Protein AF-A0A4V2TTW2-F1 (afdb_monomer_lite)

Sequence (173 aa):
MKFIKLVSYLFLFMLLFSACKKDDFTSEQWSAKAEEKKAEIDKLIASEKCENLNDWNIEKVSNFWCGHVYFPVHKRFKSQFNKLWEEYLALRSNEVNAGIKEGIIYEPCEEYILFNSEPTQLSCVNGKAKLLYIKDLSLSESKIRIAPLKIKIDKYLNNLTCSGTETGVRQYS

Foldseek 3Di:
DVVVVVVVVVVVVVVVVVPDPPPLDALVRLVVVLVVLVVVLVCQQVVAFDPDLVQWDFDWDADLQGDTDTDTDGNVCVVVNVVSVVVSSVSNVSSVVNCVVVVNDDDRDDNVPDDPFDFPDWDRDPRHIDGHGPVNDDPVRNVVPVVVVVVVVVVVVVPDDPPVPPPPPPDDD

Secondary structure (DSSP, 8-state):
-HHHHHHHHHHHHHHHHTS----PPPHHHHHHHHHHHHHHHHHHHHTS--S-GGGEEEEEEE-SSSSEEEEEEEGGGHHHHHHHHHHHHHHHHHHHHHHHHTTPPPPPP-TTT---PPPSEEEEETTEEEEE-GGGS-HHHHHHHHHHHHHHHHHHHHT----S---------

pLDDT: mean 83.68, std 16.54, range [32.88, 98.56]

Structure (mmCIF, N/CA/C/O backbone):
data_AF-A0A4V2TTW2-F1
#
_entry.id   AF-A0A4V2TTW2-F1
#
loop_
_atom_site.group_PDB
_atom_site.id
_atom_site.type_symbol
_atom_site.label_atom_id
_atom_site.label_alt_id
_atom_site.label_comp_id
_atom_site.label_asym_id
_atom_site.label_entity_id
_atom_site.label_seq_id
_atom_site.pdbx_PDB_ins_code
_atom_site.Cartn_x
_atom_site.Cartn_y
_atom_site.Cartn_z
_atom_site.occupancy
_atom_site.B_iso_or_equiv
_atom_site.auth_seq_id
_atom_site.auth_comp_id
_atom_site.auth_asym_id
_atom_site.auth_atom_id
_atom_site.pdbx_PDB_model_num
ATOM 1 N N . MET A 1 1 ? 48.532 -22.086 -42.960 1.00 54.97 1 MET A N 1
ATOM 2 C CA . MET A 1 1 ? 48.483 -21.784 -41.504 1.00 54.97 1 MET A CA 1
ATOM 3 C C . MET A 1 1 ? 48.072 -20.344 -41.151 1.00 54.97 1 MET A C 1
ATOM 5 O O . MET A 1 1 ? 47.421 -20.173 -40.131 1.00 54.97 1 MET A O 1
ATOM 9 N N . LYS A 1 2 ? 48.397 -19.308 -41.951 1.00 57.03 2 LYS A N 1
ATOM 10 C CA . LYS A 1 2 ? 47.990 -17.905 -41.678 1.00 57.03 2 LYS A CA 1
ATOM 11 C C . LYS A 1 2 ? 46.481 -17.639 -41.851 1.00 57.03 2 LYS A C 1
ATOM 13 O O . LYS A 1 2 ? 45.902 -16.928 -41.042 1.00 57.03 2 LYS A O 1
ATOM 18 N N . PHE A 1 3 ? 45.839 -18.276 -42.834 1.00 57.19 3 PHE A N 1
ATOM 19 C CA . PHE A 1 3 ? 44.393 -18.146 -43.088 1.00 57.19 3 PHE A CA 1
ATOM 20 C C . PHE A 1 3 ? 43.520 -18.706 -41.952 1.00 57.19 3 PHE A C 1
ATOM 22 O O . PHE A 1 3 ? 42.552 -18.072 -41.556 1.00 57.19 3 PHE A O 1
ATOM 29 N N . ILE A 1 4 ? 43.910 -19.842 -41.362 1.00 62.78 4 ILE A N 1
ATOM 30 C CA . ILE A 1 4 ? 43.190 -20.462 -40.233 1.00 62.78 4 ILE A CA 1
ATOM 31 C C . ILE A 1 4 ? 43.238 -19.558 -38.991 1.00 62.78 4 ILE A C 1
ATOM 33 O O . ILE A 1 4 ? 42.239 -19.412 -38.294 1.00 62.78 4 ILE A O 1
ATOM 37 N N . LYS A 1 5 ? 44.373 -18.881 -38.753 1.00 60.22 5 LYS A N 1
ATOM 38 C CA . LYS A 1 5 ? 44.493 -17.887 -37.676 1.00 60.22 5 LYS A CA 1
ATOM 39 C C . LYS A 1 5 ? 43.578 -16.683 -37.919 1.00 60.22 5 LYS A C 1
ATOM 41 O O . LYS A 1 5 ? 42.925 -16.238 -36.987 1.00 60.22 5 LYS A O 1
ATOM 46 N N . LEU A 1 6 ? 43.484 -16.200 -39.161 1.00 66.62 6 LEU A N 1
ATOM 47 C CA . LEU A 1 6 ? 42.626 -15.064 -39.518 1.00 66.62 6 LEU A CA 1
ATOM 48 C C . LEU A 1 6 ? 41.134 -15.374 -39.300 1.00 66.62 6 LEU A C 1
ATOM 50 O O . LEU A 1 6 ? 40.422 -14.571 -38.707 1.00 66.62 6 LEU A O 1
ATOM 54 N N . VAL A 1 7 ? 40.686 -16.565 -39.713 1.00 72.38 7 VAL A N 1
ATOM 55 C CA . VAL A 1 7 ? 39.301 -17.029 -39.511 1.00 72.38 7 VAL A CA 1
ATOM 56 C C . VAL A 1 7 ? 38.998 -17.223 -38.022 1.00 72.38 7 VAL A C 1
ATOM 58 O O . VAL A 1 7 ? 37.934 -16.823 -37.559 1.00 72.38 7 VAL A O 1
ATOM 61 N N . SER A 1 8 ? 39.955 -17.750 -37.248 1.00 72.94 8 SER A N 1
ATOM 62 C CA . SER A 1 8 ? 39.818 -17.898 -35.794 1.00 72.94 8 SER A CA 1
ATOM 63 C C . SER A 1 8 ? 39.683 -16.555 -35.070 1.00 72.94 8 SER A C 1
ATOM 65 O O . SER A 1 8 ? 38.879 -16.458 -34.147 1.00 72.94 8 SER A O 1
ATOM 67 N N . TYR A 1 9 ? 40.429 -15.521 -35.478 1.00 75.94 9 TYR A N 1
ATOM 68 C CA . TYR A 1 9 ? 40.293 -14.177 -34.903 1.00 75.94 9 TYR A CA 1
ATOM 69 C C . TYR A 1 9 ? 38.958 -13.524 -35.274 1.00 75.94 9 TYR A C 1
ATOM 71 O O . TYR A 1 9 ? 38.350 -12.881 -34.424 1.00 75.94 9 TYR A O 1
ATOM 79 N N . LEU A 1 10 ? 38.470 -13.727 -36.502 1.00 73.06 10 LEU A N 1
ATOM 80 C CA . LEU A 1 10 ? 37.182 -13.188 -36.948 1.00 73.06 10 LEU A CA 1
ATOM 81 C C . LEU A 1 10 ? 35.998 -13.809 -36.185 1.00 73.06 10 LEU A C 1
ATOM 83 O O . LEU A 1 10 ? 35.050 -13.112 -35.831 1.00 73.06 10 LEU A O 1
ATOM 87 N N . PHE A 1 11 ? 36.079 -15.111 -35.891 1.00 70.62 11 PHE A N 1
ATOM 88 C CA . PHE A 1 11 ? 35.074 -15.828 -35.103 1.00 70.62 11 PHE A CA 1
ATOM 89 C C . PHE A 1 11 ? 35.077 -15.386 -33.632 1.00 70.62 11 PHE A C 1
ATOM 91 O O . PHE A 1 11 ? 34.016 -15.181 -33.045 1.00 70.62 11 PHE A O 1
ATOM 98 N N . LEU A 1 12 ? 36.265 -15.162 -33.053 1.00 70.31 12 LEU A N 1
ATOM 99 C CA . LEU A 1 12 ? 36.401 -14.603 -31.705 1.00 70.31 12 LEU A CA 1
ATOM 100 C C . LEU A 1 12 ? 35.837 -13.174 -31.630 1.00 70.31 12 LEU A C 1
ATOM 102 O O . LEU A 1 12 ? 35.187 -12.820 -30.652 1.00 70.31 12 LEU A O 1
ATOM 106 N N . PHE A 1 13 ? 36.046 -12.369 -32.678 1.00 67.50 13 PHE A N 1
ATOM 107 C CA . PHE A 1 13 ? 35.516 -11.009 -32.775 1.00 67.50 13 PHE A CA 1
ATOM 108 C C . PHE A 1 13 ? 33.982 -11.018 -32.853 1.00 67.50 13 PHE A C 1
ATOM 110 O O . PHE A 1 13 ? 33.343 -10.322 -32.074 1.00 67.50 13 PHE A O 1
ATOM 117 N N . MET A 1 14 ? 33.366 -11.868 -33.686 1.00 65.19 14 MET A N 1
ATOM 118 C CA . MET A 1 14 ? 31.898 -12.010 -33.735 1.00 65.19 14 MET A CA 1
ATOM 119 C C . MET A 1 14 ? 31.280 -12.484 -32.408 1.00 65.19 14 MET A C 1
ATOM 121 O O . MET A 1 14 ? 30.204 -12.013 -32.033 1.00 65.19 14 MET A O 1
ATOM 125 N N . LEU A 1 15 ? 31.961 -13.358 -31.659 1.00 62.78 15 LEU A N 1
ATOM 126 C CA . LEU A 1 15 ? 31.517 -13.777 -30.323 1.00 62.78 15 LEU A CA 1
ATOM 127 C C . LEU A 1 15 ? 31.573 -12.630 -29.296 1.00 62.78 15 LEU A C 1
ATOM 129 O O . LEU A 1 15 ? 30.722 -12.578 -28.412 1.00 62.78 15 LEU A O 1
ATOM 133 N N . LEU A 1 16 ? 32.500 -11.673 -29.443 1.00 59.75 16 LEU A N 1
ATOM 134 C CA . LEU A 1 16 ? 32.587 -10.485 -28.579 1.00 59.75 16 LEU A CA 1
ATOM 135 C C . LEU A 1 16 ? 31.464 -9.462 -28.840 1.00 59.75 16 LEU A C 1
ATOM 137 O O . LEU A 1 16 ? 31.023 -8.818 -27.893 1.00 59.75 16 LEU A O 1
ATOM 141 N N . PHE A 1 17 ? 30.944 -9.345 -30.071 1.00 57.28 17 PHE A N 1
ATOM 142 C CA . PHE A 1 17 ? 29.759 -8.506 -30.369 1.00 57.28 17 PHE A CA 1
ATOM 143 C C . PHE A 1 17 ? 28.422 -9.210 -30.106 1.00 57.28 17 PHE A C 1
ATOM 145 O O . PHE A 1 17 ? 27.379 -8.562 -30.104 1.00 57.28 17 PHE A O 1
ATOM 152 N N . SER A 1 18 ? 28.452 -10.523 -29.867 1.00 54.22 18 SER A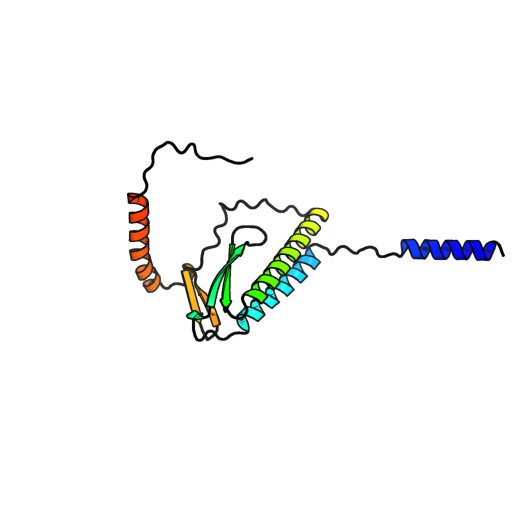 N 1
ATOM 153 C CA . SER A 1 18 ? 27.289 -11.308 -29.432 1.00 54.22 18 SER A CA 1
ATOM 154 C C . SER A 1 18 ? 27.122 -11.309 -27.907 1.00 54.22 18 SER A C 1
ATOM 156 O O . SER A 1 18 ? 26.177 -11.909 -27.395 1.00 54.22 18 SER A O 1
ATOM 158 N N . ALA A 1 19 ? 28.027 -10.652 -27.169 1.00 54.16 19 ALA A N 1
ATOM 159 C CA . ALA A 1 19 ? 27.867 -10.393 -25.745 1.00 54.16 19 ALA A CA 1
ATOM 160 C C . ALA A 1 19 ? 26.624 -9.516 -25.549 1.00 54.16 19 ALA A C 1
ATOM 162 O O . ALA A 1 19 ? 26.651 -8.330 -25.864 1.00 54.16 19 ALA A O 1
ATOM 163 N N . CYS A 1 20 ? 25.541 -10.165 -25.105 1.00 55.41 20 CYS A N 1
ATOM 164 C CA . CYS A 1 20 ? 24.226 -9.636 -24.757 1.00 55.41 20 CYS A CA 1
ATOM 165 C C . CYS A 1 20 ? 24.073 -8.127 -24.963 1.00 55.41 20 CYS A C 1
ATOM 167 O O . CYS A 1 20 ? 24.524 -7.335 -24.129 1.00 55.41 20 CYS A O 1
ATOM 169 N N . LYS A 1 21 ? 23.280 -7.728 -25.966 1.00 49.38 21 LYS A N 1
ATOM 170 C CA . LYS A 1 21 ? 22.404 -6.584 -25.716 1.00 49.38 21 LYS A CA 1
ATOM 171 C C . LYS A 1 21 ? 21.690 -6.921 -24.408 1.00 49.38 21 LYS A C 1
ATOM 173 O O . LYS A 1 21 ? 20.968 -7.912 -24.336 1.00 49.38 21 LYS A O 1
ATOM 178 N N . LYS A 1 22 ? 21.992 -6.191 -23.334 1.00 54.47 22 LYS A N 1
ATOM 179 C CA . LYS A 1 22 ? 21.044 -6.093 -22.232 1.00 54.47 22 LYS A CA 1
ATOM 180 C C . LYS A 1 22 ? 19.831 -5.474 -22.898 1.00 54.47 22 LYS A C 1
ATOM 182 O O . LYS A 1 22 ? 19.849 -4.283 -23.195 1.00 54.47 22 LYS A O 1
ATOM 187 N N . ASP A 1 23 ? 18.870 -6.309 -23.266 1.00 58.44 23 ASP A N 1
ATOM 188 C CA . ASP A 1 23 ? 17.545 -5.833 -23.605 1.00 58.44 23 ASP A CA 1
ATOM 189 C C . ASP A 1 23 ? 17.025 -5.233 -22.295 1.00 58.44 23 ASP A C 1
ATOM 191 O O . ASP A 1 23 ? 16.524 -5.936 -21.417 1.00 58.44 23 ASP A O 1
ATOM 195 N N . ASP A 1 24 ? 17.319 -3.947 -22.091 1.00 83.12 24 ASP A N 1
ATOM 196 C CA . ASP A 1 24 ? 16.743 -3.162 -21.012 1.00 83.12 24 ASP A CA 1
ATOM 197 C C . ASP A 1 24 ? 15.225 -3.291 -21.182 1.00 83.12 24 ASP A C 1
ATOM 199 O O . ASP A 1 24 ? 14.695 -3.023 -22.262 1.00 83.12 24 ASP A O 1
ATOM 203 N N . PHE A 1 25 ? 14.532 -3.769 -20.146 1.00 92.88 25 PHE A N 1
ATOM 204 C CA . PHE A 1 25 ? 13.078 -3.875 -20.202 1.00 92.88 25 PHE A CA 1
ATOM 205 C C . PHE A 1 25 ? 12.466 -2.504 -20.498 1.00 92.88 25 PHE A C 1
ATOM 207 O O . PHE A 1 25 ? 12.892 -1.488 -19.938 1.00 92.88 25 PHE A O 1
ATOM 214 N N . THR A 1 26 ? 11.444 -2.515 -21.348 1.00 96.06 26 THR A N 1
ATOM 215 C CA . THR A 1 26 ? 10.587 -1.354 -21.607 1.00 96.06 26 THR A CA 1
ATOM 216 C C . THR A 1 26 ? 9.836 -0.936 -20.344 1.00 96.06 26 THR A C 1
ATOM 218 O O . THR A 1 26 ? 9.692 -1.724 -19.399 1.00 96.06 26 THR A O 1
ATOM 221 N N . SER A 1 27 ? 9.321 0.294 -20.323 1.00 96.94 27 SER A N 1
ATOM 222 C CA . SER A 1 27 ? 8.465 0.770 -19.230 1.00 96.94 27 SER A CA 1
ATOM 223 C C . SER A 1 27 ? 7.272 -0.164 -19.001 1.00 96.94 27 SER A C 1
ATOM 225 O O . SER A 1 27 ? 7.015 -0.560 -17.866 1.00 96.94 27 SER A O 1
ATOM 227 N N . GLU A 1 28 ? 6.621 -0.628 -20.070 1.00 97.06 28 GLU A N 1
ATOM 228 C CA . GLU A 1 28 ? 5.492 -1.564 -20.013 1.00 97.06 28 GLU A CA 1
ATOM 229 C C . GLU A 1 28 ? 5.871 -2.902 -19.357 1.00 97.06 28 GLU A C 1
ATOM 231 O O . GLU A 1 28 ? 5.154 -3.406 -18.492 1.00 97.06 28 GLU A O 1
ATOM 236 N N . GLN A 1 29 ? 7.033 -3.461 -19.701 1.00 97.75 29 GLN A N 1
ATOM 237 C CA . GLN A 1 29 ? 7.521 -4.707 -19.100 1.00 97.75 29 GLN A CA 1
ATOM 238 C C . GLN A 1 29 ? 7.843 -4.554 -17.607 1.00 97.75 29 GLN A C 1
ATOM 240 O O . GLN A 1 29 ? 7.594 -5.477 -16.826 1.00 97.75 29 GLN A O 1
ATOM 245 N N . TRP A 1 30 ? 8.386 -3.409 -17.189 1.00 97.69 30 TRP A N 1
ATOM 246 C CA . TRP A 1 30 ? 8.578 -3.111 -15.768 1.00 97.69 30 TRP A CA 1
ATOM 247 C C . TRP A 1 30 ? 7.250 -2.908 -15.042 1.00 97.69 30 TRP A C 1
ATOM 249 O O . TRP A 1 30 ? 7.088 -3.423 -13.935 1.00 97.69 30 TRP A O 1
ATOM 259 N N . SER A 1 31 ? 6.298 -2.229 -15.684 1.00 97.25 31 SER A N 1
ATOM 260 C CA . SER A 1 31 ? 4.946 -2.028 -15.164 1.00 97.25 31 SER A CA 1
ATOM 261 C C . SER A 1 31 ? 4.258 -3.369 -14.905 1.00 97.25 31 SER A C 1
ATOM 263 O O . SER A 1 31 ? 3.797 -3.625 -13.795 1.00 97.25 31 SER A O 1
ATOM 265 N N . ALA A 1 32 ? 4.314 -4.299 -15.867 1.00 98.25 32 ALA A N 1
ATOM 266 C CA . ALA A 1 32 ? 3.771 -5.648 -15.711 1.00 98.25 32 ALA A CA 1
ATOM 267 C C . ALA A 1 32 ? 4.369 -6.387 -14.500 1.00 98.25 32 ALA A C 1
ATOM 269 O O . ALA A 1 32 ? 3.640 -6.986 -13.711 1.00 98.25 32 ALA A O 1
ATOM 270 N N . LYS A 1 33 ? 5.688 -6.288 -14.289 1.00 98.12 33 LYS A N 1
ATOM 271 C CA . LYS A 1 33 ? 6.350 -6.871 -13.108 1.00 98.12 33 LYS A CA 1
ATOM 272 C C . LYS A 1 33 ? 5.900 -6.218 -11.803 1.00 98.12 33 LYS A C 1
ATOM 274 O O . LYS A 1 33 ? 5.752 -6.906 -10.793 1.00 98.12 33 LYS A O 1
ATOM 279 N N . ALA A 1 34 ? 5.711 -4.900 -11.797 1.00 98.00 34 ALA A N 1
ATOM 280 C CA . ALA A 1 34 ? 5.207 -4.196 -10.626 1.00 98.00 34 ALA A CA 1
ATOM 281 C C . ALA A 1 34 ? 3.775 -4.644 -10.285 1.00 98.00 34 ALA A C 1
ATOM 283 O O . ALA A 1 34 ? 3.486 -4.894 -9.116 1.00 98.00 34 ALA A O 1
ATOM 284 N N . GLU A 1 35 ? 2.913 -4.835 -11.285 1.00 98.12 35 GLU A N 1
ATOM 285 C CA . GLU A 1 35 ? 1.555 -5.360 -11.090 1.00 98.12 35 GLU A CA 1
ATOM 286 C C . GLU A 1 35 ? 1.553 -6.808 -10.577 1.00 98.12 35 GLU A C 1
ATOM 288 O O . GLU A 1 35 ? 0.812 -7.133 -9.647 1.00 98.12 35 GLU A O 1
ATOM 293 N N . GLU A 1 36 ? 2.439 -7.672 -11.086 1.00 98.44 36 GLU A N 1
ATOM 294 C CA . GLU A 1 36 ? 2.647 -9.019 -10.531 1.00 98.44 36 GLU A CA 1
ATOM 295 C C . GLU A 1 36 ? 3.019 -8.951 -9.042 1.00 98.44 36 GLU A C 1
ATOM 297 O O . GLU A 1 36 ? 2.427 -9.639 -8.203 1.00 98.44 36 GLU A O 1
ATOM 302 N N . LYS A 1 37 ? 3.951 -8.058 -8.684 1.00 98.06 37 LYS A N 1
ATOM 303 C CA . LYS A 1 37 ? 4.367 -7.862 -7.292 1.00 98.06 37 LYS A CA 1
ATOM 304 C C . LYS A 1 37 ? 3.236 -7.307 -6.425 1.00 98.06 37 LYS A C 1
ATOM 306 O O . LYS A 1 37 ? 3.069 -7.735 -5.282 1.00 98.06 37 LYS A O 1
ATOM 311 N N . LYS A 1 38 ? 2.418 -6.398 -6.957 1.00 97.62 38 LYS A N 1
ATOM 312 C CA . LYS A 1 38 ? 1.233 -5.880 -6.265 1.00 97.62 38 LYS A CA 1
ATOM 313 C C . LYS A 1 38 ? 0.213 -6.989 -5.995 1.00 97.62 38 LYS A C 1
ATOM 315 O O . LYS A 1 38 ? -0.323 -7.059 -4.887 1.00 97.62 38 LYS A O 1
ATOM 320 N N . ALA A 1 39 ? 0.007 -7.895 -6.949 1.00 98.38 39 ALA A N 1
ATOM 321 C CA . ALA A 1 39 ? -0.866 -9.052 -6.777 1.00 98.38 39 ALA A CA 1
ATOM 322 C C . ALA A 1 39 ? -0.346 -10.031 -5.705 1.00 98.38 39 ALA A C 1
ATOM 324 O O . ALA A 1 39 ? -1.144 -10.598 -4.953 1.00 98.38 39 ALA A O 1
ATOM 325 N N . GLU A 1 40 ? 0.975 -10.206 -5.565 1.00 98.44 40 GLU A N 1
ATOM 326 C CA . GLU A 1 40 ? 1.560 -10.979 -4.456 1.00 98.44 40 GLU A CA 1
ATOM 327 C C . GLU A 1 40 ? 1.229 -10.367 -3.087 1.00 98.44 40 GLU A C 1
ATOM 329 O O . GLU A 1 40 ? 0.900 -11.097 -2.148 1.00 98.44 40 GLU A O 1
ATOM 334 N N . ILE A 1 41 ? 1.271 -9.036 -2.972 1.00 98.19 41 ILE A N 1
ATOM 335 C CA . ILE A 1 41 ? 0.901 -8.312 -1.746 1.00 98.19 41 ILE A CA 1
ATOM 336 C C . ILE A 1 41 ? -0.575 -8.527 -1.420 1.00 98.19 41 ILE A C 1
ATOM 338 O O . ILE A 1 41 ? -0.917 -8.860 -0.283 1.00 98.19 41 ILE A O 1
ATOM 342 N N . ASP A 1 42 ? -1.450 -8.389 -2.415 1.00 96.81 42 ASP A N 1
ATOM 343 C CA . ASP A 1 42 ? -2.888 -8.588 -2.231 1.00 96.81 42 ASP A CA 1
ATOM 344 C C . ASP A 1 42 ? -3.198 -10.038 -1.832 1.00 96.81 42 ASP A C 1
ATOM 346 O O . ASP A 1 42 ? -4.022 -10.285 -0.948 1.00 96.81 42 ASP A O 1
ATOM 350 N N . LYS A 1 43 ? -2.474 -11.007 -2.405 1.00 97.81 43 LYS A N 1
ATOM 351 C CA . LYS A 1 43 ? -2.560 -12.421 -2.023 1.00 97.81 43 LYS A CA 1
ATOM 352 C C . LYS A 1 43 ? -2.056 -12.671 -0.602 1.00 97.81 43 LYS A C 1
ATOM 354 O O . LYS A 1 43 ? -2.682 -13.448 0.116 1.00 97.81 43 LYS A O 1
ATOM 359 N N . LEU A 1 44 ? -0.965 -12.030 -0.176 1.00 97.88 44 LEU A N 1
ATOM 360 C CA . LEU A 1 44 ? -0.462 -12.131 1.196 1.00 97.88 44 LEU A CA 1
ATOM 361 C C . LEU A 1 44 ? -1.502 -11.622 2.197 1.00 97.88 44 LEU A C 1
ATOM 363 O O . LEU A 1 44 ? -1.800 -12.306 3.174 1.00 97.88 44 LEU A O 1
ATOM 367 N N . ILE A 1 45 ? -2.097 -10.461 1.928 1.00 96.62 45 ILE A N 1
ATOM 368 C CA . ILE A 1 45 ? -3.146 -9.881 2.773 1.00 96.62 45 ILE A CA 1
ATOM 369 C C . ILE A 1 45 ? -4.375 -10.797 2.811 1.00 96.62 45 ILE A C 1
ATOM 371 O O . ILE A 1 45 ? -4.897 -11.091 3.885 1.00 96.62 45 ILE A O 1
ATOM 375 N N . ALA A 1 46 ? -4.810 -11.302 1.655 1.00 95.06 46 ALA A N 1
ATOM 376 C CA . ALA A 1 46 ? -5.963 -12.192 1.547 1.00 95.06 46 ALA A CA 1
ATOM 377 C C . ALA A 1 46 ? -5.711 -13.612 2.077 1.00 95.06 46 ALA A C 1
ATOM 379 O O . ALA A 1 46 ? -6.672 -14.364 2.242 1.00 95.06 46 ALA A O 1
ATOM 380 N N . SER A 1 47 ? -4.450 -13.988 2.329 1.00 95.50 47 SER A N 1
ATOM 381 C CA . SER A 1 47 ? -4.103 -15.305 2.871 1.00 95.50 47 SER A CA 1
ATOM 382 C C . SER A 1 47 ? -4.655 -15.519 4.272 1.00 95.50 47 SER A C 1
ATOM 384 O O . SER A 1 47 ? -4.777 -16.668 4.687 1.00 95.50 47 SER A O 1
ATOM 386 N N . GLU A 1 48 ? -5.027 -14.434 4.965 1.00 95.44 48 GLU A N 1
ATOM 387 C CA . GLU A 1 48 ? -5.545 -14.515 6.316 1.00 95.44 48 GLU A CA 1
ATOM 388 C C . GLU A 1 48 ? -6.979 -14.131 6.555 1.00 95.44 48 GLU A C 1
ATOM 390 O O . GLU A 1 48 ? -7.505 -13.142 6.042 1.00 95.44 48 GLU A O 1
ATOM 395 N N . LYS A 1 49 ? -7.582 -14.932 7.437 1.00 95.31 49 LYS A N 1
ATOM 396 C CA . LYS A 1 49 ? -8.913 -14.678 7.951 1.00 95.31 49 LYS A CA 1
ATOM 397 C C . LYS A 1 49 ? -8.849 -13.565 8.985 1.00 95.31 49 LYS A C 1
ATOM 399 O O . LYS A 1 49 ? -8.021 -13.549 9.892 1.00 95.31 49 LYS A O 1
ATOM 404 N N . CYS A 1 50 ? -9.769 -12.629 8.849 1.00 95.62 50 CYS A N 1
ATOM 405 C CA . CYS A 1 50 ? -9.999 -11.579 9.822 1.00 95.62 50 CYS A CA 1
ATOM 406 C C . CYS A 1 50 ? -11.078 -12.053 10.792 1.00 95.62 50 CYS A C 1
ATOM 408 O O . CYS A 1 50 ? -12.270 -11.965 10.493 1.00 95.62 50 CYS A O 1
ATOM 410 N N . GLU A 1 51 ? -10.640 -12.587 11.930 1.00 90.94 51 GLU A N 1
ATOM 411 C CA . GLU A 1 51 ? -11.507 -12.999 13.044 1.00 90.94 51 GLU A CA 1
ATOM 412 C C . GLU A 1 51 ? -11.319 -12.083 14.264 1.00 90.94 51 GLU A C 1
ATOM 414 O O . GLU A 1 51 ? -12.276 -11.785 14.974 1.00 90.94 51 GLU A O 1
ATOM 419 N N . ASN A 1 52 ? -10.100 -11.568 14.462 1.00 90.50 52 ASN A N 1
ATOM 420 C CA . ASN A 1 52 ? -9.742 -10.655 15.542 1.00 90.50 52 ASN A CA 1
ATOM 421 C C . ASN A 1 52 ? -8.991 -9.437 14.992 1.00 90.50 52 ASN A C 1
ATOM 423 O O . ASN A 1 52 ? -7.865 -9.558 14.515 1.00 90.50 52 ASN A O 1
ATOM 427 N N . LEU A 1 53 ? -9.585 -8.248 15.105 1.00 93.31 53 LEU A N 1
ATOM 428 C CA . LEU A 1 53 ? -8.976 -7.006 14.618 1.00 93.31 53 LEU A CA 1
ATOM 429 C C . LEU A 1 53 ? -7.708 -6.605 15.374 1.00 93.31 53 LEU A C 1
ATOM 431 O O . LEU A 1 53 ? -6.879 -5.906 14.803 1.00 93.31 53 LEU A O 1
ATOM 435 N N . ASN A 1 54 ? -7.513 -7.066 16.614 1.00 94.75 54 ASN A N 1
ATOM 436 C CA . ASN A 1 54 ? -6.328 -6.711 17.400 1.00 94.75 54 ASN A CA 1
ATOM 437 C C . ASN A 1 54 ? -5.025 -7.220 16.776 1.00 94.75 54 ASN A C 1
ATOM 439 O O . ASN A 1 54 ? -3.951 -6.736 17.131 1.00 94.75 54 ASN A O 1
ATOM 443 N N . ASP A 1 55 ? -5.101 -8.183 15.859 1.00 95.62 55 ASP A N 1
ATOM 444 C CA . ASP A 1 55 ? -3.942 -8.753 15.177 1.00 95.62 55 ASP A CA 1
ATOM 445 C C . ASP A 1 55 ? -3.628 -8.074 13.838 1.00 95.62 55 ASP A C 1
ATOM 447 O O . ASP A 1 55 ? -2.630 -8.405 13.187 1.00 95.62 55 ASP A O 1
ATOM 451 N N . TRP A 1 56 ? -4.438 -7.083 13.460 1.00 97.38 56 TRP A N 1
ATOM 452 C CA . TRP A 1 56 ? -4.335 -6.331 12.220 1.00 97.38 56 TRP A CA 1
ATOM 453 C C . TRP A 1 56 ? -4.113 -4.847 12.488 1.00 97.38 56 TRP A C 1
ATOM 455 O O . TRP A 1 56 ? -4.685 -4.269 13.407 1.00 97.38 56 TRP A O 1
ATOM 465 N N . ASN A 1 57 ? -3.313 -4.217 11.635 1.00 96.38 57 ASN A N 1
ATOM 466 C CA . ASN A 1 57 ? -3.042 -2.788 11.679 1.00 96.38 57 ASN A CA 1
ATOM 467 C C . ASN A 1 57 ? -3.360 -2.145 10.329 1.00 96.38 57 ASN A C 1
ATOM 469 O O . ASN A 1 57 ? -3.244 -2.778 9.278 1.00 96.38 57 ASN A O 1
ATOM 473 N N . ILE A 1 58 ? -3.719 -0.863 10.366 1.00 96.69 58 ILE A N 1
ATOM 474 C CA . ILE A 1 58 ? -3.680 -0.016 9.176 1.00 96.69 58 ILE A CA 1
ATOM 475 C C . ILE A 1 58 ? -2.226 0.390 8.975 1.00 96.69 58 ILE A C 1
ATOM 477 O O . ILE A 1 58 ? -1.686 1.182 9.745 1.00 96.69 58 ILE A O 1
ATOM 481 N N . GLU A 1 59 ? -1.598 -0.156 7.947 1.00 96.06 59 GLU A N 1
ATOM 482 C CA . GLU A 1 59 ? -0.254 0.228 7.570 1.00 96.06 59 GLU A CA 1
ATOM 483 C C . GLU A 1 59 ? -0.295 1.404 6.601 1.00 96.06 59 GLU A C 1
ATOM 485 O O . GLU A 1 59 ? -0.865 1.280 5.519 1.00 96.06 59 GLU A O 1
ATOM 490 N N . LYS A 1 60 ? 0.335 2.518 6.977 1.00 94.69 60 LYS A N 1
ATOM 491 C CA . LYS A 1 60 ? 0.553 3.684 6.118 1.00 94.69 60 LYS A CA 1
ATOM 492 C C . LYS A 1 60 ? 1.947 3.582 5.504 1.00 94.69 60 LYS A C 1
ATOM 494 O O . LYS A 1 60 ? 2.935 3.680 6.223 1.00 94.69 60 LYS A O 1
ATOM 499 N N . VAL A 1 61 ? 2.027 3.408 4.190 1.00 93.44 61 VAL A N 1
ATOM 500 C CA . VAL A 1 61 ? 3.298 3.338 3.453 1.00 93.44 61 VAL A CA 1
ATOM 501 C C . VAL A 1 61 ? 3.388 4.454 2.428 1.00 93.44 61 VAL A C 1
ATOM 503 O O . VAL A 1 61 ? 2.367 4.925 1.925 1.00 93.44 61 VAL A O 1
ATOM 506 N N . SER A 1 62 ? 4.604 4.884 2.101 1.00 89.31 62 SER A N 1
ATOM 507 C CA . SER A 1 62 ? 4.824 5.790 0.973 1.00 89.31 62 SER A CA 1
ATOM 508 C C . SER A 1 62 ? 4.326 5.141 -0.313 1.00 89.31 62 SER A C 1
ATOM 510 O O . SER A 1 62 ? 4.617 3.972 -0.582 1.00 89.31 62 SER A O 1
ATOM 512 N N . ASN A 1 63 ? 3.550 5.895 -1.084 1.00 87.00 63 ASN A N 1
ATOM 513 C CA . ASN A 1 63 ? 3.213 5.522 -2.446 1.00 87.00 63 ASN A CA 1
ATOM 514 C C . ASN A 1 63 ? 4.445 5.693 -3.345 1.00 87.00 63 ASN A C 1
ATOM 516 O O . ASN A 1 63 ? 5.364 6.430 -2.998 1.00 87.00 63 ASN A O 1
ATOM 520 N N . PHE A 1 64 ? 4.452 5.049 -4.510 1.00 86.12 64 PHE A N 1
ATOM 521 C CA . PHE A 1 64 ? 5.565 5.190 -5.445 1.00 86.12 64 PHE A CA 1
ATOM 522 C C . PHE A 1 64 ? 5.711 6.620 -5.980 1.00 86.12 64 PHE A C 1
ATOM 524 O O . PHE A 1 64 ? 6.813 7.155 -5.984 1.00 86.12 64 PHE A O 1
ATOM 531 N N . TRP A 1 65 ? 4.608 7.222 -6.440 1.00 83.50 65 TRP A N 1
ATOM 532 C CA . TRP A 1 65 ? 4.654 8.567 -7.014 1.00 83.50 65 TRP A CA 1
ATOM 533 C C . TRP A 1 65 ? 4.581 9.630 -5.923 1.00 83.50 65 TRP A C 1
ATOM 535 O O . TRP A 1 65 ? 5.505 10.417 -5.753 1.00 83.50 65 TRP A O 1
ATOM 545 N N . CYS A 1 66 ? 3.494 9.628 -5.149 1.00 79.50 66 CYS A N 1
ATOM 546 C CA . CYS A 1 66 ? 3.310 10.586 -4.067 1.00 79.50 66 CYS A CA 1
ATOM 547 C C . CYS A 1 66 ? 2.213 10.226 -3.079 1.00 79.50 66 CYS A C 1
ATOM 549 O O . CYS A 1 66 ? 1.293 9.445 -3.366 1.00 79.50 66 CYS A O 1
ATOM 551 N N . GLY A 1 67 ? 2.334 10.849 -1.907 1.00 84.12 67 GLY A N 1
ATOM 552 C CA . GLY A 1 67 ? 1.476 10.623 -0.766 1.00 84.12 67 GLY A CA 1
ATOM 553 C C . GLY A 1 67 ? 1.653 9.220 -0.200 1.00 84.12 67 GLY A C 1
ATOM 554 O O . GLY A 1 67 ? 2.712 8.590 -0.288 1.00 84.12 67 GLY A O 1
ATOM 555 N N . HIS A 1 68 ? 0.574 8.713 0.383 1.00 88.12 68 HIS A N 1
ATOM 556 C CA . HIS A 1 68 ? 0.582 7.434 1.076 1.00 88.12 68 HIS A CA 1
ATOM 557 C C . HIS A 1 68 ? -0.489 6.495 0.554 1.00 88.12 68 HIS A C 1
ATOM 559 O O . HIS A 1 68 ? -1.567 6.923 0.140 1.00 88.12 68 HIS A O 1
ATOM 565 N N . VAL A 1 69 ? -0.201 5.202 0.633 1.00 91.19 69 VAL A N 1
ATOM 566 C CA . VAL A 1 69 ? -1.180 4.132 0.451 1.00 91.19 69 VAL A CA 1
ATOM 567 C C . VAL A 1 69 ? -1.371 3.433 1.790 1.00 91.19 69 VAL A C 1
ATOM 569 O O . VAL A 1 69 ? -0.458 3.380 2.617 1.00 91.19 69 VAL A O 1
ATOM 572 N N . TYR A 1 70 ? -2.576 2.918 2.012 1.00 94.75 70 TYR A N 1
ATOM 573 C CA . TYR A 1 70 ? -2.950 2.267 3.258 1.00 94.75 70 TYR A CA 1
ATOM 574 C C . TYR A 1 70 ? -3.309 0.807 2.999 1.00 94.75 70 TYR A C 1
ATOM 576 O O . TYR A 1 70 ? -4.060 0.513 2.069 1.00 94.75 70 TYR A O 1
ATOM 584 N N . PHE A 1 71 ? -2.816 -0.096 3.847 1.00 96.50 71 PHE A N 1
ATOM 585 C CA . PHE A 1 71 ? -3.083 -1.532 3.751 1.00 96.50 71 PHE A CA 1
ATOM 586 C C . PHE A 1 71 ? -3.555 -2.114 5.087 1.00 96.50 71 PHE A C 1
ATOM 588 O O . PHE A 1 71 ? -3.036 -1.730 6.133 1.00 96.50 71 PHE A O 1
ATOM 595 N N . PRO A 1 72 ? -4.503 -3.067 5.092 1.00 97.31 72 PRO A N 1
ATOM 596 C CA . PRO A 1 72 ? -4.798 -3.859 6.276 1.00 97.31 72 PRO A CA 1
ATOM 597 C C . PRO A 1 72 ? -3.751 -4.977 6.408 1.00 97.31 72 PRO A C 1
ATOM 599 O O . PRO A 1 72 ? -3.781 -5.957 5.668 1.00 97.31 72 PRO A O 1
ATOM 602 N N . VAL A 1 73 ? -2.806 -4.837 7.338 1.00 98.00 73 VAL A N 1
ATOM 603 C CA . VAL A 1 73 ? -1.666 -5.757 7.481 1.00 98.00 73 VAL A CA 1
ATOM 604 C C . VAL A 1 73 ? -1.757 -6.511 8.801 1.00 98.00 73 VAL A C 1
ATOM 606 O O . VAL A 1 73 ? -1.784 -5.910 9.875 1.00 98.00 73 VAL A O 1
ATOM 609 N N . HIS A 1 74 ? -1.766 -7.841 8.734 1.00 97.88 74 HIS A N 1
ATOM 610 C CA . HIS A 1 74 ? -1.691 -8.679 9.924 1.00 97.88 74 HIS A CA 1
ATOM 611 C C . HIS A 1 74 ? -0.263 -8.663 10.482 1.00 97.88 74 HIS A C 1
ATOM 613 O O . HIS A 1 74 ? 0.715 -8.858 9.754 1.00 97.88 74 HIS A O 1
ATOM 619 N N . LYS A 1 75 ? -0.137 -8.517 11.805 1.00 96.44 75 LYS A N 1
ATOM 620 C CA . LYS A 1 75 ? 1.143 -8.498 12.537 1.00 96.44 75 LYS A CA 1
ATOM 621 C C . LYS A 1 75 ? 2.118 -9.608 12.129 1.00 96.44 75 LYS A C 1
ATOM 623 O O . LYS A 1 75 ? 3.307 -9.352 11.972 1.00 96.44 75 LYS A O 1
ATOM 628 N N . ARG A 1 76 ? 1.622 -10.827 11.911 1.00 96.69 76 ARG A N 1
ATOM 629 C CA . ARG A 1 76 ? 2.443 -12.015 11.635 1.00 96.69 76 ARG A CA 1
ATOM 630 C C . ARG A 1 76 ? 3.225 -11.955 10.316 1.00 96.69 76 ARG A C 1
ATOM 632 O O . ARG A 1 76 ? 4.276 -12.571 10.219 1.00 96.69 76 ARG A O 1
ATOM 639 N N . PHE A 1 77 ? 2.718 -11.242 9.305 1.00 97.50 77 PHE A N 1
ATOM 640 C CA . PHE A 1 77 ? 3.363 -11.139 7.989 1.00 97.50 77 PHE A CA 1
ATOM 641 C C . PHE A 1 77 ? 3.881 -9.732 7.696 1.00 97.50 77 PHE A C 1
ATOM 643 O O . PHE A 1 77 ? 4.266 -9.438 6.568 1.00 97.50 77 PHE A O 1
ATOM 650 N N . LYS A 1 78 ? 3.939 -8.858 8.708 1.00 97.75 78 LYS A N 1
ATOM 651 C CA . LYS A 1 78 ? 4.380 -7.467 8.566 1.00 97.75 78 LYS A CA 1
ATOM 652 C C . LYS A 1 78 ? 5.744 -7.341 7.876 1.00 97.75 78 LYS A C 1
ATOM 654 O O . LYS A 1 78 ? 5.901 -6.532 6.968 1.00 97.75 78 LYS A O 1
ATOM 659 N N . SER A 1 79 ? 6.713 -8.170 8.265 1.00 98.19 79 SER A N 1
ATOM 660 C CA . SER A 1 79 ? 8.045 -8.174 7.643 1.00 98.19 79 SER A CA 1
ATOM 661 C C . SER A 1 79 ? 7.999 -8.597 6.169 1.00 98.19 79 SER A C 1
ATOM 663 O O . SER A 1 79 ? 8.624 -7.953 5.330 1.00 98.19 79 SER A O 1
ATOM 665 N N . GLN A 1 80 ? 7.207 -9.619 5.832 1.00 98.50 80 GLN A N 1
ATOM 666 C CA . GLN A 1 80 ? 7.038 -10.067 4.449 1.00 98.50 80 GLN A CA 1
ATOM 667 C C . GLN A 1 80 ? 6.334 -9.008 3.593 1.00 98.50 80 GLN A C 1
ATOM 669 O O . GLN A 1 80 ? 6.754 -8.760 2.467 1.00 98.50 80 GLN A O 1
ATOM 674 N N . PHE A 1 81 ? 5.305 -8.355 4.138 1.00 98.56 81 PHE A N 1
ATOM 675 C CA . PHE A 1 81 ? 4.632 -7.233 3.490 1.00 98.56 81 PHE A CA 1
ATOM 676 C C . PHE A 1 81 ? 5.618 -6.102 3.169 1.00 98.56 81 PHE A C 1
ATOM 678 O O . PHE A 1 81 ? 5.651 -5.647 2.031 1.00 98.56 81 PHE A O 1
ATOM 685 N N . ASN A 1 82 ? 6.453 -5.691 4.133 1.00 98.38 82 ASN A N 1
ATOM 686 C CA . ASN A 1 82 ? 7.438 -4.624 3.921 1.00 98.38 82 ASN A CA 1
ATOM 687 C C . ASN A 1 82 ? 8.391 -4.958 2.774 1.00 98.38 82 ASN A C 1
ATOM 689 O O . ASN A 1 82 ? 8.582 -4.139 1.883 1.00 98.38 82 ASN A O 1
ATOM 693 N N . LYS A 1 83 ? 8.922 -6.185 2.763 1.00 98.50 83 LYS A N 1
ATOM 694 C CA . LYS A 1 83 ? 9.816 -6.650 1.702 1.00 98.50 83 LYS A CA 1
ATOM 695 C C . LYS A 1 83 ? 9.143 -6.598 0.327 1.00 98.50 83 LYS A C 1
ATOM 697 O O . LYS A 1 83 ? 9.719 -6.072 -0.618 1.00 98.50 83 LYS A O 1
ATOM 702 N N . LEU A 1 84 ? 7.919 -7.117 0.214 1.00 98.56 84 LEU A N 1
ATOM 703 C CA . LEU A 1 84 ? 7.183 -7.090 -1.053 1.00 98.56 84 LEU A CA 1
ATOM 704 C C . LEU A 1 84 ? 6.873 -5.656 -1.503 1.00 98.56 84 LEU A C 1
ATOM 706 O O . LEU A 1 84 ? 6.917 -5.372 -2.697 1.00 98.56 84 LEU A O 1
ATOM 710 N N . TRP A 1 85 ? 6.574 -4.753 -0.565 1.00 98.25 85 TRP A N 1
ATOM 711 C CA . TRP A 1 85 ? 6.329 -3.348 -0.883 1.00 98.25 85 TRP A CA 1
ATOM 712 C C . TRP A 1 85 ? 7.596 -2.641 -1.372 1.00 98.25 85 TRP A C 1
ATOM 714 O O . TRP A 1 85 ? 7.544 -1.932 -2.369 1.00 98.25 85 TRP A O 1
ATOM 724 N N . GLU A 1 86 ? 8.746 -2.877 -0.740 1.00 98.12 86 GLU A N 1
ATOM 725 C CA . GLU A 1 86 ? 10.038 -2.356 -1.208 1.00 98.12 86 GLU A CA 1
ATOM 726 C C . GLU A 1 86 ? 10.385 -2.867 -2.615 1.00 98.12 86 GLU A C 1
ATOM 728 O O . GLU A 1 86 ? 10.787 -2.084 -3.476 1.00 98.12 86 GLU A O 1
ATOM 733 N N . GLU A 1 87 ? 10.165 -4.159 -2.881 1.00 98.31 87 GLU A N 1
ATOM 734 C CA . GLU A 1 87 ? 10.332 -4.745 -4.217 1.00 98.31 87 GLU A CA 1
ATOM 735 C C . GLU A 1 87 ? 9.401 -4.085 -5.246 1.00 98.31 87 GLU A C 1
ATOM 737 O O . GLU A 1 87 ? 9.838 -3.748 -6.347 1.00 98.31 87 GLU A O 1
ATOM 742 N N . TYR A 1 88 ? 8.136 -3.851 -4.887 1.00 98.38 88 TYR A N 1
ATOM 743 C CA . TYR A 1 88 ? 7.178 -3.137 -5.732 1.00 98.38 88 TYR A CA 1
ATOM 744 C C . TYR A 1 88 ? 7.659 -1.714 -6.058 1.00 98.38 88 TYR A C 1
ATOM 746 O O . TYR A 1 88 ? 7.679 -1.326 -7.226 1.00 98.38 88 TYR A O 1
ATOM 754 N N . LEU A 1 89 ? 8.097 -0.950 -5.052 1.00 97.31 89 LEU A N 1
ATOM 755 C CA . LEU A 1 89 ? 8.594 0.416 -5.245 1.00 97.31 89 LEU A CA 1
ATOM 756 C C . LEU A 1 89 ? 9.822 0.454 -6.164 1.00 97.31 89 LEU A C 1
ATOM 758 O O . LEU A 1 89 ? 9.917 1.325 -7.029 1.00 97.31 89 LEU A O 1
ATOM 762 N N . ALA A 1 90 ? 10.733 -0.512 -6.025 1.00 97.44 90 ALA A N 1
ATOM 763 C CA . ALA A 1 90 ? 11.893 -0.631 -6.903 1.00 97.44 90 ALA A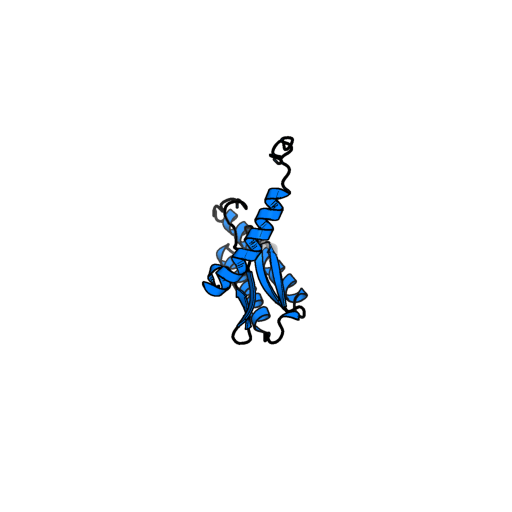 CA 1
ATOM 764 C C . ALA A 1 90 ? 11.489 -0.909 -8.363 1.00 97.44 90 ALA A C 1
ATOM 766 O O . ALA A 1 90 ? 12.047 -0.311 -9.284 1.00 97.44 90 ALA A O 1
ATOM 767 N N . LEU A 1 91 ? 10.492 -1.772 -8.590 1.00 97.81 91 LEU A N 1
ATOM 768 C CA . LEU A 1 91 ? 9.980 -2.071 -9.933 1.00 97.81 91 LEU A CA 1
ATOM 769 C C . LEU A 1 91 ? 9.329 -0.847 -10.582 1.00 97.81 91 LEU A C 1
ATOM 771 O O . LEU A 1 91 ? 9.645 -0.532 -11.728 1.00 97.81 91 LEU A O 1
ATOM 775 N N . ARG A 1 92 ? 8.498 -0.111 -9.836 1.00 97.00 92 ARG A N 1
ATOM 776 C CA . ARG A 1 92 ? 7.906 1.149 -10.309 1.00 97.00 92 ARG A CA 1
ATOM 777 C C . ARG A 1 92 ? 8.972 2.212 -10.606 1.00 97.00 92 ARG A C 1
ATOM 779 O O . ARG A 1 92 ? 8.850 2.962 -11.571 1.00 97.00 92 ARG A O 1
ATOM 786 N N . SER A 1 93 ? 10.055 2.256 -9.825 1.00 95.56 93 SER A N 1
ATOM 787 C CA . SER A 1 93 ? 11.184 3.155 -10.105 1.00 95.56 93 SER A CA 1
ATOM 788 C C . SER A 1 93 ? 11.864 2.809 -11.428 1.00 95.56 93 SER A C 1
ATOM 790 O O . SER A 1 93 ? 12.137 3.699 -12.234 1.00 95.56 93 SER A O 1
ATOM 792 N N . ASN A 1 94 ? 12.075 1.518 -11.698 1.00 96.12 94 ASN A N 1
ATOM 793 C CA . ASN A 1 94 ? 12.634 1.064 -12.970 1.00 96.12 94 ASN A CA 1
ATOM 794 C C . ASN A 1 94 ? 11.706 1.352 -14.157 1.00 96.12 94 ASN A C 1
ATOM 796 O O . ASN A 1 94 ? 12.196 1.767 -15.204 1.00 96.12 94 ASN A O 1
ATOM 800 N N . GLU A 1 95 ? 10.391 1.192 -13.984 1.00 96.44 95 GLU A N 1
ATOM 801 C CA . GLU A 1 95 ? 9.383 1.576 -14.980 1.00 96.44 95 GLU A CA 1
ATOM 802 C C . GLU A 1 95 ? 9.511 3.047 -15.364 1.00 96.44 95 GLU A C 1
ATOM 804 O O . GLU A 1 95 ? 9.624 3.349 -16.548 1.00 96.44 95 GLU A O 1
ATOM 809 N N . VAL A 1 96 ? 9.564 3.956 -14.387 1.00 95.19 96 VAL A N 1
ATOM 810 C CA . VAL A 1 96 ? 9.699 5.395 -14.664 1.00 95.19 96 VAL A CA 1
ATOM 811 C C . VAL A 1 96 ? 11.021 5.709 -15.346 1.00 95.19 96 VAL A C 1
ATOM 813 O O . VAL A 1 96 ? 11.050 6.453 -16.323 1.00 95.19 96 VAL A O 1
ATOM 816 N N . ASN A 1 97 ? 12.118 5.109 -14.883 1.00 94.62 97 ASN A N 1
ATOM 817 C CA . ASN A 1 97 ? 13.424 5.300 -15.508 1.00 94.62 97 ASN A CA 1
ATOM 818 C C . ASN A 1 97 ? 13.438 4.820 -16.969 1.00 94.62 97 ASN A C 1
ATOM 820 O O . ASN A 1 97 ? 14.053 5.467 -17.817 1.00 94.62 97 ASN A O 1
ATOM 824 N N . ALA A 1 98 ? 12.773 3.703 -17.274 1.00 96.19 98 ALA A N 1
ATOM 825 C CA . ALA A 1 98 ? 12.606 3.220 -18.642 1.00 96.19 98 ALA A CA 1
ATOM 826 C C . ALA A 1 98 ? 11.691 4.147 -19.455 1.00 96.19 98 ALA A C 1
ATOM 828 O O . ALA A 1 98 ? 12.054 4.535 -20.561 1.00 96.19 98 ALA A O 1
ATOM 829 N N . GLY A 1 99 ? 10.574 4.595 -18.879 1.00 96.25 99 GLY A N 1
ATOM 830 C CA . GLY A 1 99 ? 9.640 5.510 -19.531 1.00 96.25 99 GLY A CA 1
ATOM 831 C C . GLY A 1 99 ? 10.289 6.838 -19.909 1.00 96.25 99 GLY A C 1
ATOM 832 O O . GLY A 1 99 ? 10.114 7.310 -21.026 1.00 96.25 99 GLY A O 1
ATOM 833 N N . ILE A 1 100 ? 11.128 7.404 -19.037 1.00 95.19 100 ILE A N 1
ATOM 834 C CA . ILE A 1 100 ? 11.897 8.621 -19.341 1.00 95.19 100 ILE A CA 1
ATOM 835 C C . ILE A 1 100 ? 12.815 8.399 -20.552 1.00 95.19 100 ILE A C 1
ATOM 837 O O . ILE A 1 100 ? 12.885 9.254 -21.434 1.00 95.19 100 ILE A O 1
ATOM 841 N N . LYS A 1 101 ? 13.496 7.246 -20.637 1.00 94.81 101 LYS A N 1
ATOM 842 C CA . LYS A 1 101 ? 14.330 6.893 -21.803 1.00 94.81 101 LYS A CA 1
ATOM 843 C C . LYS A 1 101 ? 13.500 6.718 -23.081 1.00 94.81 101 LYS A C 1
ATOM 845 O O . LYS A 1 101 ? 14.000 6.996 -24.166 1.00 94.81 101 LYS A O 1
ATOM 850 N N . GLU A 1 102 ? 12.255 6.271 -22.950 1.00 96.38 102 GLU A N 1
ATOM 851 C CA . GLU A 1 102 ? 11.282 6.131 -24.041 1.00 96.38 102 GLU A CA 1
ATOM 852 C C . GL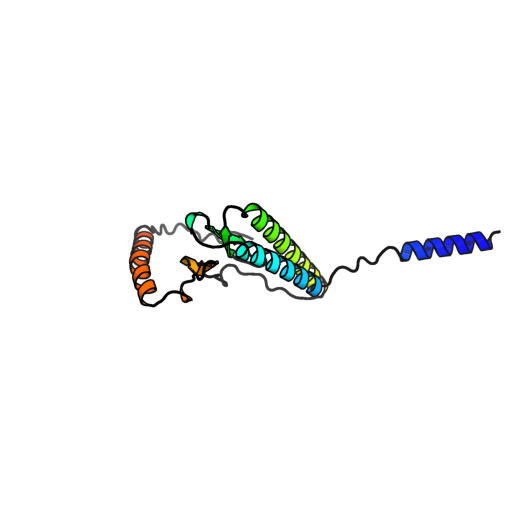U A 1 102 ? 10.612 7.463 -24.432 1.00 96.38 102 GLU A C 1
ATOM 854 O O . GLU A 1 102 ? 9.884 7.517 -25.421 1.00 96.38 102 GLU A O 1
ATOM 859 N N . GLY A 1 103 ? 10.873 8.551 -23.697 1.00 96.44 103 GLY A N 1
ATOM 860 C CA . GLY A 1 103 ? 10.300 9.876 -23.948 1.00 96.44 103 GLY A CA 1
ATOM 861 C C . GLY A 1 103 ? 8.968 10.143 -23.240 1.00 96.44 103 GLY A C 1
ATOM 862 O O . GLY A 1 103 ? 8.308 11.135 -23.549 1.00 96.44 103 GLY A O 1
ATOM 863 N N . ILE A 1 104 ? 8.564 9.295 -22.289 1.00 95.62 104 ILE A N 1
ATOM 864 C CA . ILE A 1 104 ? 7.397 9.526 -21.432 1.00 95.62 104 ILE A CA 1
ATOM 865 C C . ILE A 1 104 ? 7.711 10.664 -20.459 1.00 95.62 104 ILE A C 1
ATOM 867 O O . ILE A 1 104 ? 8.696 10.628 -19.718 1.00 95.62 104 ILE A O 1
ATOM 871 N N . ILE A 1 105 ? 6.843 11.674 -20.447 1.00 91.19 105 ILE A N 1
ATOM 872 C CA . ILE A 1 105 ? 6.905 12.784 -19.499 1.00 91.19 105 ILE A CA 1
ATOM 873 C C . ILE A 1 105 ? 6.013 12.431 -18.316 1.00 91.19 105 ILE A C 1
ATOM 875 O O . ILE A 1 105 ? 4.803 12.270 -18.470 1.00 91.19 105 ILE A O 1
ATOM 879 N N . TYR A 1 106 ? 6.614 12.328 -17.136 1.00 86.00 106 TYR A N 1
ATOM 880 C CA . TYR A 1 106 ? 5.881 12.155 -15.892 1.00 86.00 106 TYR A CA 1
ATOM 881 C C . TYR A 1 106 ? 5.724 13.507 -15.200 1.00 86.00 106 TYR A C 1
ATOM 883 O O . TYR A 1 106 ? 6.708 14.214 -14.978 1.00 86.00 106 TYR A O 1
ATOM 891 N N . GLU A 1 107 ? 4.488 13.873 -14.866 1.00 80.88 107 GLU A N 1
ATOM 892 C CA . GLU A 1 107 ? 4.206 15.132 -14.179 1.00 80.88 107 GLU A CA 1
ATOM 893 C C . GLU A 1 107 ? 4.765 15.111 -12.748 1.00 80.88 107 GLU A C 1
ATOM 895 O O . GLU A 1 107 ? 4.564 14.121 -12.033 1.00 80.88 107 GLU A O 1
ATOM 900 N N . PRO A 1 108 ? 5.453 16.182 -12.303 1.00 74.31 108 PRO A N 1
ATOM 901 C CA . PRO A 1 108 ? 5.945 16.269 -10.935 1.00 74.31 108 PRO A CA 1
ATOM 902 C C . PRO A 1 108 ? 4.771 16.135 -9.971 1.00 74.31 108 PRO A C 1
ATOM 904 O O . PRO A 1 108 ? 3.739 16.782 -10.150 1.00 74.31 108 PRO A O 1
ATOM 907 N N . CYS A 1 109 ? 4.908 15.286 -8.951 1.00 72.00 109 CYS A N 1
ATOM 908 C CA . CYS A 1 109 ? 3.827 15.182 -7.990 1.00 72.00 109 CYS A CA 1
ATOM 909 C C . CYS A 1 109 ? 3.864 16.328 -6.984 1.00 72.00 109 CYS A C 1
ATOM 911 O O . CYS A 1 109 ? 4.796 16.452 -6.190 1.00 72.00 109 CYS A O 1
ATOM 913 N N . GLU A 1 110 ? 2.794 17.116 -6.977 1.00 66.12 110 GLU A N 1
ATOM 914 C CA . GLU A 1 110 ? 2.511 18.071 -5.918 1.00 66.12 110 GLU A CA 1
ATOM 915 C C . GLU A 1 110 ? 1.684 17.389 -4.824 1.00 66.12 110 GLU A C 1
ATOM 917 O O . GLU A 1 110 ? 0.480 17.155 -4.962 1.00 66.12 110 GLU A O 1
ATOM 922 N N . GLU A 1 111 ? 2.342 17.078 -3.706 1.00 55.16 111 GLU A N 1
ATOM 923 C CA . GLU A 1 111 ? 1.758 16.368 -2.557 1.00 55.16 111 GLU A CA 1
ATOM 924 C C . GLU A 1 111 ? 0.518 17.080 -1.968 1.00 55.16 111 GLU A C 1
ATOM 926 O O . GLU A 1 111 ? -0.319 16.457 -1.3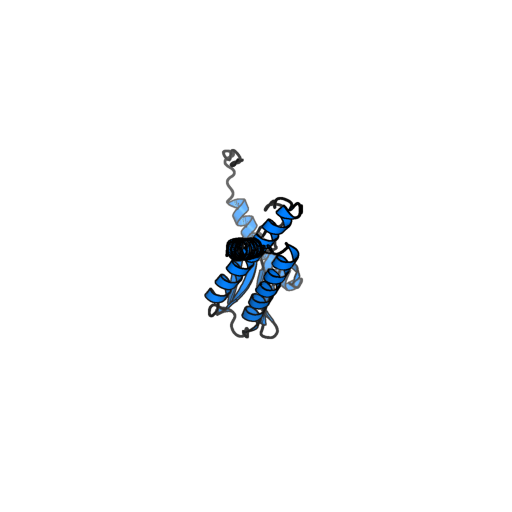18 1.00 55.16 111 GLU A O 1
ATOM 931 N N . TYR A 1 112 ? 0.352 18.375 -2.257 1.00 53.31 112 TYR A N 1
ATOM 932 C CA . TYR A 1 112 ? -0.751 19.217 -1.789 1.00 53.31 112 TYR A CA 1
ATOM 933 C C . TYR A 1 112 ? -2.061 19.064 -2.581 1.00 53.31 112 TYR A C 1
ATOM 935 O O . TYR A 1 112 ? -3.103 19.518 -2.107 1.00 53.31 112 TYR A O 1
ATOM 943 N N . ILE A 1 113 ? -2.031 18.466 -3.779 1.00 53.41 113 ILE A N 1
ATOM 944 C CA . ILE A 1 113 ? -3.201 18.407 -4.678 1.00 53.41 113 ILE A CA 1
ATOM 945 C C . ILE A 1 113 ? -3.944 17.065 -4.558 1.00 53.41 113 ILE A C 1
ATOM 947 O O . ILE A 1 113 ? -5.162 17.008 -4.734 1.00 53.41 113 ILE A O 1
ATOM 951 N N . LEU A 1 114 ? -3.247 15.983 -4.199 1.00 51.06 114 LEU A N 1
ATOM 952 C CA . LEU A 1 114 ? -3.797 14.624 -4.192 1.00 51.06 114 LEU A CA 1
ATOM 953 C C . LEU A 1 114 ? -3.837 14.042 -2.775 1.00 51.06 114 LEU A C 1
ATOM 955 O O . LEU A 1 114 ? -2.990 13.251 -2.362 1.00 51.06 114 LEU A O 1
ATOM 959 N N . PHE A 1 115 ? -4.877 14.405 -2.024 1.00 55.12 115 PHE A N 1
ATOM 960 C CA . PHE A 1 115 ? -5.177 13.761 -0.748 1.00 55.12 115 PHE A CA 1
ATOM 961 C C . PHE A 1 115 ? -5.718 12.352 -0.997 1.00 55.12 115 PHE A C 1
ATOM 963 O O . PHE A 1 115 ? -6.913 12.163 -1.241 1.00 55.12 115 PHE A O 1
ATOM 970 N N . ASN A 1 116 ? -4.863 11.337 -0.875 1.00 62.41 116 ASN A N 1
ATOM 971 C CA . ASN A 1 116 ? -5.372 9.996 -0.615 1.00 62.41 116 ASN A CA 1
ATOM 972 C C . ASN A 1 116 ? -6.127 10.046 0.714 1.00 62.41 116 ASN A C 1
ATOM 974 O O . ASN A 1 116 ? -5.549 10.342 1.760 1.00 62.41 116 ASN A O 1
ATOM 978 N N . SER A 1 117 ? -7.438 9.803 0.666 1.00 74.88 117 SER A N 1
ATOM 979 C CA . SER A 1 117 ? -8.273 9.831 1.862 1.00 74.88 117 SER A CA 1
ATOM 980 C C . SER A 1 117 ? -7.752 8.805 2.861 1.00 74.88 117 SER A C 1
ATOM 982 O O . SER A 1 117 ? -7.689 7.619 2.529 1.00 74.88 117 SER A O 1
ATOM 984 N N . GLU A 1 118 ? -7.409 9.234 4.074 1.00 86.44 118 GLU A N 1
ATOM 985 C CA . GLU A 1 118 ? -7.030 8.292 5.123 1.00 86.44 118 GLU A CA 1
ATOM 986 C C . GLU A 1 118 ? -8.228 7.378 5.450 1.00 86.44 118 GLU A C 1
ATOM 988 O O . GLU A 1 118 ? -9.376 7.844 5.508 1.00 86.44 118 GLU A O 1
ATOM 993 N N . PRO A 1 119 ? -8.007 6.068 5.647 1.00 91.06 119 PRO A N 1
ATOM 994 C CA . PRO A 1 119 ? -9.073 5.174 6.064 1.00 91.06 119 PRO A CA 1
ATOM 995 C C . PRO A 1 119 ? -9.578 5.581 7.449 1.00 91.06 119 PRO A C 1
ATOM 997 O O . PRO A 1 119 ? -8.816 5.861 8.371 1.00 91.06 119 PRO A O 1
ATOM 1000 N N . THR A 1 120 ? -10.895 5.572 7.610 1.00 86.75 120 THR A N 1
ATOM 1001 C CA . THR A 1 120 ? -11.551 5.941 8.871 1.00 86.75 120 THR A CA 1
ATOM 1002 C C . THR A 1 120 ? -11.525 4.824 9.903 1.00 86.75 120 THR A C 1
ATOM 1004 O O . THR A 1 120 ? -11.687 5.084 11.096 1.00 86.75 120 THR A O 1
ATOM 1007 N N . GLN A 1 121 ? -11.411 3.576 9.445 1.00 88.62 121 GLN A N 1
ATOM 1008 C CA . GLN A 1 121 ? -11.395 2.394 10.293 1.00 88.62 121 GLN A CA 1
ATOM 1009 C C . GLN A 1 121 ? -10.892 1.164 9.537 1.00 88.62 121 GLN A C 1
ATOM 1011 O O . GLN A 1 121 ? -10.908 1.102 8.305 1.00 88.62 121 GLN A O 1
ATOM 1016 N N . LEU A 1 122 ? -10.524 0.161 10.323 1.00 93.31 122 LEU A N 1
ATOM 1017 C CA . LEU A 1 122 ? -10.276 -1.205 9.900 1.00 93.31 122 LEU A CA 1
ATOM 1018 C C . LEU A 1 122 ? -11.422 -2.083 10.414 1.00 93.31 122 LEU A C 1
ATOM 1020 O O . LEU A 1 122 ? -11.829 -1.941 11.565 1.00 93.31 122 LEU A O 1
ATOM 1024 N N . SER A 1 123 ? -11.947 -2.972 9.574 1.00 92.94 123 SER A N 1
ATOM 1025 C CA . SER A 1 123 ? -13.038 -3.880 9.939 1.00 92.94 123 SER A CA 1
ATOM 1026 C C . SER A 1 123 ? -12.864 -5.259 9.304 1.00 92.94 123 SER A C 1
ATOM 1028 O O . SER A 1 123 ? -12.249 -5.382 8.245 1.00 92.94 123 SER A O 1
ATOM 1030 N N . CYS A 1 124 ? -13.416 -6.298 9.933 1.00 93.44 124 CYS A N 1
ATOM 1031 C CA . CYS A 1 124 ? -13.528 -7.623 9.331 1.00 93.44 124 CYS A CA 1
ATOM 1032 C C . CYS A 1 124 ? -14.869 -7.717 8.593 1.00 93.44 124 CYS A C 1
ATOM 1034 O O . CYS A 1 124 ? -15.926 -7.767 9.217 1.00 93.44 124 CYS A O 1
ATOM 1036 N N . VAL A 1 125 ? -14.838 -7.761 7.262 1.00 90.50 125 VAL A N 1
ATOM 1037 C CA . VAL A 1 125 ? -16.033 -7.900 6.420 1.00 90.50 125 VAL A CA 1
ATOM 1038 C C . VAL A 1 125 ? -15.948 -9.229 5.685 1.00 90.50 125 VAL A C 1
ATOM 1040 O O . VAL A 1 125 ? -15.002 -9.464 4.935 1.00 90.50 125 VAL A O 1
ATOM 1043 N N . ASN A 1 126 ? -16.924 -10.114 5.905 1.00 90.94 126 ASN A N 1
ATOM 1044 C CA . ASN A 1 126 ? -16.954 -11.465 5.325 1.00 90.94 126 ASN A CA 1
ATOM 1045 C C . ASN A 1 126 ? -15.657 -12.258 5.580 1.00 90.94 126 ASN A C 1
ATOM 1047 O O . ASN A 1 126 ? -15.115 -12.896 4.678 1.00 90.94 126 ASN A O 1
ATOM 1051 N N . GLY A 1 127 ? -15.121 -12.163 6.802 1.00 92.31 127 GLY A N 1
ATOM 1052 C CA . GLY A 1 127 ? -13.883 -12.837 7.200 1.00 92.31 127 GLY A CA 1
ATOM 1053 C C . GLY A 1 127 ? -12.609 -12.268 6.567 1.00 92.31 127 GLY A C 1
ATOM 1054 O O . GLY A 1 127 ? -11.560 -12.892 6.688 1.00 92.31 127 GLY A O 1
ATOM 1055 N N . LYS A 1 128 ? -12.666 -11.104 5.905 1.00 94.00 128 LYS A N 1
ATOM 1056 C CA . LYS A 1 128 ? -11.503 -10.419 5.321 1.00 94.00 128 LYS A CA 1
ATOM 1057 C C . LYS A 1 128 ? -11.293 -9.056 5.964 1.00 94.00 128 LYS A C 1
ATOM 1059 O O . LYS A 1 128 ? -12.255 -8.329 6.210 1.00 94.00 128 LYS A O 1
ATOM 1064 N N . ALA A 1 129 ? -10.037 -8.699 6.207 1.00 95.62 129 ALA A N 1
ATOM 1065 C CA . ALA A 1 129 ? -9.697 -7.381 6.717 1.00 95.62 129 ALA A CA 1
ATOM 1066 C C . ALA A 1 129 ? -9.926 -6.335 5.619 1.00 95.62 129 ALA A C 1
ATOM 1068 O O . ALA A 1 129 ? -9.448 -6.483 4.494 1.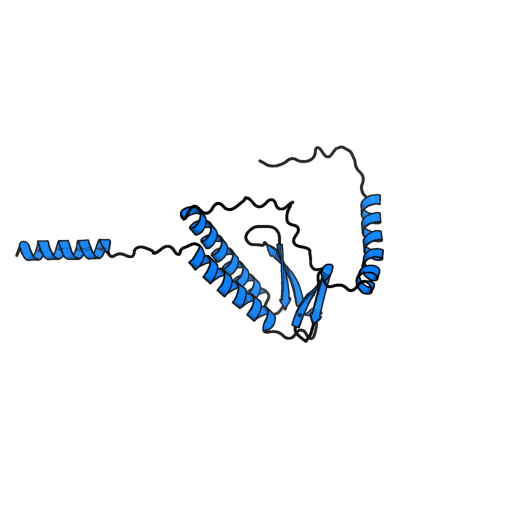00 95.62 129 ALA A O 1
ATOM 1069 N N . LYS A 1 130 ? -10.679 -5.284 5.938 1.00 94.25 130 LYS A N 1
ATOM 1070 C CA . LYS A 1 130 ? -11.065 -4.228 5.005 1.00 94.25 130 LYS A CA 1
ATOM 1071 C C . LYS A 1 130 ? -10.855 -2.862 5.644 1.00 94.25 130 LYS A C 1
ATOM 1073 O O . LYS A 1 130 ? -11.292 -2.613 6.767 1.00 94.25 130 LYS A O 1
ATOM 1078 N N . LEU A 1 131 ? -10.215 -1.968 4.898 1.00 94.31 131 LEU A N 1
ATOM 1079 C CA . LEU A 1 131 ? -10.178 -0.546 5.217 1.00 94.31 131 LEU A CA 1
ATOM 1080 C C . LEU A 1 131 ? -11.492 0.095 4.778 1.00 94.31 131 LEU A C 1
ATOM 1082 O O . LEU A 1 131 ? -11.942 -0.131 3.654 1.00 94.31 131 LEU A O 1
ATOM 1086 N N . LEU A 1 132 ? -12.109 0.869 5.665 1.00 90.81 132 LEU A N 1
ATOM 1087 C CA . LEU A 1 132 ? -13.329 1.610 5.360 1.00 90.81 132 LEU A CA 1
ATOM 1088 C C . LEU A 1 132 ? -13.017 3.103 5.358 1.00 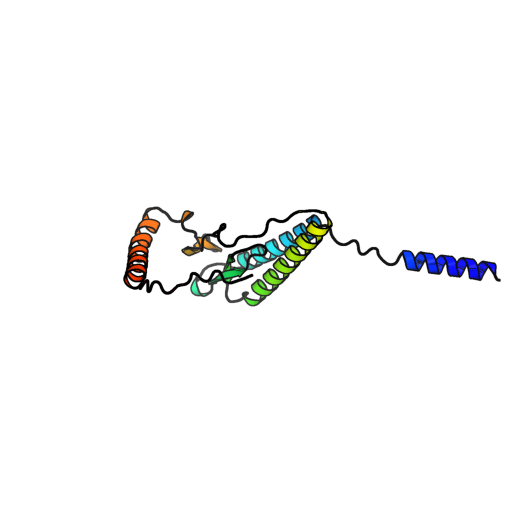90.81 132 LEU A C 1
ATOM 1090 O O . LEU A 1 132 ? -12.434 3.646 6.301 1.00 90.81 132 LEU A O 1
ATOM 1094 N N . TYR A 1 133 ? -13.426 3.767 4.292 1.00 89.06 133 TYR A N 1
ATOM 1095 C CA . TYR A 1 133 ? -13.256 5.195 4.073 1.00 89.06 133 TYR A CA 1
ATOM 1096 C C . TYR A 1 133 ? -14.544 5.937 4.424 1.00 89.06 133 TYR A C 1
ATOM 1098 O O . TYR A 1 133 ? -15.591 5.324 4.610 1.00 89.06 133 TYR A O 1
ATOM 1106 N N . ILE A 1 134 ? -14.489 7.272 4.478 1.00 83.69 134 ILE A N 1
ATOM 1107 C CA . ILE A 1 134 ? -15.672 8.106 4.764 1.00 83.69 134 ILE A CA 1
ATOM 1108 C C . ILE A 1 134 ? -16.833 7.750 3.825 1.00 83.69 134 ILE A C 1
ATOM 1110 O O . ILE A 1 134 ? -17.964 7.614 4.276 1.00 83.69 134 ILE A O 1
ATOM 1114 N N . LYS A 1 135 ? -16.537 7.531 2.537 1.00 84.38 135 LYS A N 1
ATOM 1115 C CA . LYS A 1 135 ? -17.530 7.150 1.521 1.00 84.38 135 LYS A CA 1
ATOM 1116 C C . LYS A 1 135 ? -18.212 5.799 1.772 1.00 84.38 135 LYS A C 1
ATOM 1118 O O . LYS A 1 135 ? -19.266 5.555 1.200 1.00 84.38 135 LYS A O 1
ATOM 1123 N N . ASP A 1 136 ? -17.607 4.930 2.582 1.00 86.88 136 ASP A N 1
ATOM 1124 C CA . ASP A 1 136 ? -18.140 3.601 2.895 1.00 86.88 136 ASP A CA 1
ATOM 1125 C C . ASP A 1 136 ? -19.040 3.614 4.141 1.00 86.88 136 ASP A C 1
ATOM 1127 O O . ASP A 1 136 ? -19.645 2.593 4.466 1.00 86.88 136 ASP A O 1
ATOM 1131 N N . LEU A 1 137 ? -19.113 4.737 4.865 1.00 81.88 137 LEU A N 1
ATOM 1132 C CA . LEU A 1 137 ? -19.933 4.865 6.065 1.00 81.88 137 LEU A CA 1
ATOM 1133 C C . LEU A 1 137 ? -21.385 5.179 5.702 1.00 81.88 137 LEU A C 1
ATOM 1135 O O . LEU A 1 137 ? -21.668 6.020 4.849 1.00 81.88 137 LEU A O 1
ATOM 1139 N N . SER A 1 138 ? -22.326 4.573 6.423 1.00 85.62 138 SER A N 1
ATOM 1140 C CA . SER A 1 138 ? -23.727 4.990 6.361 1.00 85.62 138 SER A CA 1
ATOM 1141 C C . SER A 1 138 ? -23.924 6.401 6.936 1.00 85.62 138 SER A C 1
ATOM 1143 O O . SER A 1 138 ? -23.083 6.943 7.664 1.00 85.62 138 SER A O 1
ATOM 1145 N N . LEU A 1 139 ? -25.079 7.014 6.654 1.00 83.25 139 LEU A N 1
ATOM 1146 C CA . LEU A 1 139 ? -25.425 8.330 7.201 1.00 83.25 139 LEU A CA 1
ATOM 1147 C C . LEU A 1 139 ? -25.480 8.326 8.738 1.00 83.25 139 LEU A C 1
ATOM 1149 O O . LEU A 1 139 ? -25.063 9.296 9.372 1.00 83.25 139 LEU A O 1
ATOM 1153 N N . SER A 1 140 ? -25.991 7.254 9.347 1.00 84.56 140 SER A N 1
ATOM 1154 C CA . SER A 1 140 ? -26.052 7.114 10.806 1.00 84.56 140 SER A CA 1
ATOM 1155 C C . SER A 1 140 ? -24.652 7.005 11.414 1.00 84.56 140 SER A C 1
ATOM 1157 O O . SER A 1 140 ? -24.338 7.747 12.343 1.00 84.56 140 SER A O 1
ATOM 1159 N N . GLU A 1 141 ? -23.783 6.161 10.853 1.00 82.31 141 GLU A N 1
ATOM 1160 C CA . GLU A 1 141 ? -22.385 6.031 11.290 1.00 82.31 141 GLU A CA 1
ATOM 1161 C C . GLU A 1 141 ? -21.601 7.335 11.106 1.00 82.31 141 GLU A C 1
ATOM 1163 O O . GLU A 1 141 ? -20.824 7.723 11.980 1.00 82.31 141 GLU A O 1
ATOM 1168 N N . SER A 1 142 ? -21.845 8.050 10.007 1.00 80.81 142 SER A N 1
ATOM 1169 C CA . SER A 1 142 ? -21.245 9.360 9.746 1.00 80.81 142 SER A CA 1
ATOM 1170 C C . SER A 1 142 ? -21.642 10.379 10.817 1.00 80.81 142 SER A C 1
ATOM 1172 O O . SER A 1 142 ? -20.777 11.037 11.394 1.00 80.81 142 SER A O 1
ATOM 1174 N N . LYS A 1 143 ? -22.936 10.473 11.157 1.00 82.50 143 LYS A N 1
ATOM 1175 C CA . LYS A 1 143 ? -23.435 11.393 12.197 1.00 82.50 143 LYS A CA 1
ATOM 1176 C C . LYS A 1 143 ? -22.809 11.123 13.567 1.00 82.50 143 LYS A C 1
ATOM 1178 O O . LYS A 1 143 ? -22.429 12.073 14.249 1.00 82.50 143 LYS A O 1
ATOM 1183 N N . ILE A 1 144 ? -22.648 9.850 13.939 1.00 84.12 144 ILE A N 1
ATOM 1184 C CA . ILE A 1 144 ? -22.003 9.450 15.201 1.00 84.12 144 ILE A CA 1
ATOM 1185 C C . ILE A 1 144 ? -20.549 9.943 15.261 1.00 84.12 144 ILE A C 1
ATOM 1187 O O . ILE A 1 144 ? -20.073 10.328 16.326 1.00 84.12 144 ILE A O 1
ATOM 1191 N N . ARG A 1 145 ? -19.840 9.972 14.125 1.00 75.81 145 ARG A N 1
ATOM 1192 C CA . ARG A 1 145 ? -18.422 10.370 14.057 1.00 75.81 145 ARG A CA 1
ATOM 1193 C C . ARG A 1 145 ? -18.197 11.874 13.927 1.00 75.81 145 ARG A C 1
ATOM 1195 O O . ARG A 1 145 ? -17.186 12.372 14.421 1.00 75.81 145 ARG A O 1
ATOM 1202 N N . ILE A 1 146 ? -19.119 12.599 13.294 1.00 82.62 146 ILE A N 1
ATOM 1203 C CA . ILE A 1 146 ? -18.983 14.046 13.063 1.00 82.62 146 ILE A CA 1
ATOM 1204 C C . ILE A 1 146 ? -18.959 14.823 14.382 1.00 82.62 146 ILE A C 1
ATOM 1206 O O . ILE A 1 146 ? -18.111 15.698 14.552 1.00 82.62 146 ILE A O 1
ATOM 1210 N N . ALA A 1 147 ? -19.845 14.505 15.330 1.00 82.38 147 ALA A N 1
ATOM 1211 C CA . ALA A 1 147 ? -19.947 15.274 16.571 1.00 82.38 147 ALA A CA 1
ATOM 1212 C C . ALA A 1 147 ? -18.649 15.237 17.419 1.00 82.38 147 ALA A C 1
ATOM 1214 O O . ALA A 1 147 ? -18.140 16.308 17.757 1.00 82.38 147 ALA A O 1
ATOM 1215 N N . PRO A 1 148 ? -18.025 14.071 17.693 1.00 85.00 148 PRO A N 1
ATOM 1216 C CA . PRO A 1 148 ? -16.723 14.018 18.364 1.00 85.00 148 PRO A CA 1
ATOM 1217 C C . PRO A 1 148 ? -15.595 14.697 17.580 1.00 85.00 148 PRO A C 1
ATOM 1219 O O . PRO A 1 148 ? -14.710 15.312 18.178 1.00 85.00 148 PRO A O 1
ATOM 1222 N N . LEU A 1 149 ? -15.603 14.588 16.246 1.00 83.31 149 LEU A N 1
ATOM 1223 C CA . LEU A 1 149 ? -14.588 15.219 15.403 1.00 83.31 149 LEU A CA 1
ATOM 1224 C C . LEU A 1 149 ? -14.674 16.747 15.480 1.00 83.31 149 LEU A C 1
ATOM 1226 O O . LEU A 1 149 ? -13.648 17.404 15.634 1.00 83.31 149 LEU A O 1
ATOM 1230 N N . LYS A 1 150 ? -15.890 17.304 15.462 1.00 86.62 150 LYS A N 1
ATOM 1231 C CA . LYS A 1 150 ? -16.124 18.743 15.625 1.00 86.62 150 LYS A CA 1
ATOM 1232 C C . LYS A 1 150 ? -15.550 19.261 16.940 1.00 86.62 150 LYS A C 1
ATOM 1234 O O . LYS A 1 150 ? -14.853 20.265 16.927 1.00 86.62 150 LYS A O 1
ATOM 1239 N N . ILE A 1 151 ? -15.745 18.535 18.042 1.00 90.50 151 ILE A N 1
ATOM 1240 C CA . ILE A 1 151 ? -15.170 18.898 19.349 1.00 90.50 151 ILE A CA 1
ATOM 1241 C C . ILE A 1 151 ? -13.636 18.957 19.285 1.00 90.50 151 ILE A C 1
ATOM 1243 O O . ILE A 1 151 ? -13.029 19.874 19.835 1.00 90.50 151 ILE A O 1
ATOM 1247 N N . LYS A 1 152 ? -12.989 17.998 18.607 1.00 87.50 152 LYS A N 1
ATOM 1248 C CA . LYS A 1 152 ? -11.526 18.007 18.432 1.00 87.50 152 LYS A CA 1
ATOM 1249 C C . LYS A 1 152 ? -11.056 19.193 17.592 1.00 87.50 152 LYS A C 1
ATOM 1251 O O . LYS A 1 152 ? -10.070 19.823 17.963 1.00 87.50 152 LYS A O 1
ATOM 1256 N N . ILE A 1 153 ? -11.759 19.492 16.498 1.00 88.00 153 ILE A N 1
ATOM 1257 C CA . ILE A 1 153 ? -11.471 20.646 15.637 1.00 88.00 153 ILE A CA 1
ATOM 1258 C C . ILE A 1 153 ? -11.608 21.941 16.439 1.00 88.00 153 ILE A C 1
ATOM 1260 O O . ILE A 1 153 ? -10.688 22.747 16.445 1.00 88.00 153 ILE A O 1
ATOM 1264 N N . ASP A 1 154 ? -12.701 22.105 17.181 1.00 92.25 154 ASP A N 1
ATOM 1265 C CA . ASP A 1 154 ? -12.937 23.297 17.999 1.00 92.25 154 ASP A CA 1
ATOM 1266 C C . ASP A 1 154 ? -11.863 23.465 19.069 1.00 92.25 154 ASP A C 1
ATOM 1268 O O . ASP A 1 154 ? -11.342 24.558 19.266 1.00 92.25 154 ASP A O 1
ATOM 1272 N N . LYS A 1 155 ? -11.468 22.368 19.725 1.00 93.31 155 LYS A N 1
ATOM 1273 C CA . LYS A 1 155 ? -10.366 22.382 20.689 1.00 93.31 155 LYS A CA 1
ATOM 1274 C C . LYS A 1 155 ? -9.047 22.803 20.038 1.00 93.31 155 LYS A C 1
ATOM 1276 O O . LYS A 1 155 ? -8.309 23.578 20.634 1.00 93.31 155 LYS A O 1
ATOM 1281 N N . TYR A 1 156 ? -8.743 22.283 18.850 1.00 88.44 156 TYR A N 1
ATOM 1282 C CA . TYR A 1 156 ? -7.543 22.662 18.108 1.00 88.44 156 TYR A CA 1
ATOM 1283 C C . TYR A 1 156 ? -7.560 24.152 17.751 1.00 88.44 156 TYR A C 1
ATOM 1285 O O . TYR A 1 156 ? -6.603 24.851 18.063 1.00 88.44 156 TYR A O 1
ATOM 1293 N N . LEU A 1 157 ? -8.665 24.645 17.186 1.00 88.12 157 LEU A N 1
ATOM 1294 C CA . LEU A 1 157 ? -8.824 26.047 16.791 1.00 88.12 157 LEU A CA 1
ATOM 1295 C C . LEU A 1 157 ? -8.744 27.004 17.985 1.00 88.12 157 LEU A C 1
ATOM 1297 O O . LEU A 1 157 ? -8.070 28.022 17.901 1.00 88.12 157 LEU A O 1
ATOM 1301 N N . ASN A 1 158 ? -9.369 26.663 19.113 1.00 89.88 158 ASN A N 1
ATOM 1302 C CA . ASN A 1 158 ? -9.329 27.491 20.323 1.00 89.88 158 ASN A CA 1
ATOM 1303 C C . ASN A 1 158 ? -7.938 27.540 20.970 1.00 89.88 158 ASN A C 1
ATOM 1305 O O . ASN A 1 158 ? -7.615 28.501 21.663 1.00 89.88 158 ASN A O 1
ATOM 1309 N N . ASN A 1 159 ? -7.125 26.504 20.757 1.00 87.50 159 ASN A N 1
ATOM 1310 C CA . ASN A 1 159 ? -5.744 26.448 21.229 1.00 87.50 159 ASN A CA 1
ATOM 1311 C C . ASN A 1 159 ? -4.751 27.026 20.212 1.00 87.50 159 ASN A C 1
ATOM 1313 O O . ASN A 1 159 ? -3.555 27.087 20.498 1.00 87.50 159 ASN A O 1
ATOM 1317 N N . LEU A 1 160 ? -5.220 27.414 19.026 1.00 83.81 160 LEU A N 1
ATOM 1318 C CA . LEU A 1 160 ? -4.381 27.970 17.983 1.00 83.81 160 LEU A CA 1
ATOM 1319 C C . LEU A 1 160 ? -4.057 29.429 18.330 1.00 83.81 160 LEU A C 1
ATOM 1321 O O . LEU A 1 160 ? -4.893 30.321 18.203 1.00 83.81 160 LEU A O 1
ATOM 1325 N N . THR A 1 161 ? -2.833 29.691 18.777 1.00 77.75 161 THR A N 1
ATOM 1326 C CA . THR A 1 161 ? -2.333 31.055 18.975 1.00 77.75 161 THR A CA 1
ATOM 1327 C C . THR A 1 161 ? -1.583 31.515 17.733 1.00 77.75 161 THR A C 1
ATOM 1329 O O . THR A 1 161 ? -0.438 31.122 17.517 1.00 77.75 161 THR A O 1
ATOM 1332 N N . CYS A 1 162 ? -2.208 32.370 16.926 1.00 69.94 162 CYS A N 1
ATOM 1333 C CA . CYS A 1 162 ? -1.547 33.007 15.789 1.00 69.94 162 CYS A CA 1
ATOM 1334 C C . CYS A 1 162 ? -0.656 34.150 16.297 1.00 69.94 162 CYS A C 1
ATOM 1336 O O . CYS A 1 162 ? -1.141 35.251 16.544 1.00 69.94 162 CYS A O 1
ATOM 1338 N N . SER A 1 163 ? 0.646 33.911 16.465 1.00 67.50 163 SER A N 1
ATOM 1339 C CA . SER A 1 163 ? 1.586 34.943 16.933 1.00 67.50 163 SER A CA 1
ATOM 1340 C C . SER A 1 163 ? 2.027 35.919 15.836 1.00 67.50 163 SER A C 1
ATOM 1342 O O . SER A 1 163 ? 2.778 36.847 16.119 1.00 67.50 163 SER A O 1
ATOM 1344 N N . GLY A 1 164 ? 1.613 35.714 14.578 1.00 58.41 164 GLY A N 1
ATOM 1345 C CA . GLY A 1 164 ? 2.011 36.554 13.439 1.00 58.41 164 GLY A CA 1
ATOM 1346 C C . GLY A 1 164 ? 3.512 36.521 13.113 1.00 58.41 164 GLY A C 1
ATOM 1347 O O . GLY A 1 164 ? 3.948 37.203 12.193 1.00 58.41 164 GLY A O 1
ATOM 1348 N N . THR A 1 165 ? 4.304 35.727 13.841 1.00 55.44 165 THR A N 1
ATOM 1349 C CA . THR A 1 165 ? 5.751 35.544 13.640 1.00 55.44 165 THR A CA 1
ATOM 1350 C C . THR A 1 165 ? 6.081 34.362 12.743 1.00 55.44 165 THR A C 1
ATOM 1352 O O . THR A 1 165 ? 7.253 34.091 12.496 1.00 55.44 165 THR A O 1
ATOM 1355 N N . GLU A 1 166 ? 5.072 33.659 12.236 1.00 55.47 166 GLU A N 1
ATOM 1356 C CA . GLU A 1 166 ? 5.271 32.781 11.097 1.00 55.47 166 GLU A CA 1
ATOM 1357 C C . GLU A 1 166 ? 5.514 33.674 9.879 1.00 55.47 166 GLU A C 1
ATOM 1359 O O . GLU A 1 166 ? 4.615 33.990 9.102 1.00 55.47 166 GLU A O 1
ATOM 1364 N N . THR A 1 167 ? 6.773 34.082 9.688 1.00 44.97 167 THR A N 1
ATOM 1365 C CA . THR A 1 167 ? 7.302 34.126 8.331 1.00 44.97 167 THR A CA 1
ATOM 1366 C C . THR A 1 167 ? 6.985 32.753 7.784 1.00 44.97 167 THR A C 1
ATOM 1368 O O . THR A 1 167 ? 7.630 31.788 8.193 1.00 44.97 167 THR A O 1
ATOM 1371 N N . GLY A 1 168 ? 5.921 32.653 6.984 1.00 43.34 168 GLY A N 1
ATOM 1372 C CA . GLY A 1 168 ? 5.592 31.437 6.273 1.00 43.34 168 GLY A CA 1
ATOM 1373 C C . GLY A 1 168 ? 6.895 30.959 5.672 1.00 43.34 168 GLY A C 1
ATOM 1374 O O . GLY A 1 168 ? 7.481 31.636 4.824 1.00 43.34 168 GLY A O 1
ATOM 1375 N N . VAL A 1 169 ? 7.399 29.868 6.234 1.00 43.44 169 VAL A N 1
ATOM 1376 C CA . VAL A 1 169 ? 8.582 29.174 5.784 1.00 43.44 169 VAL A CA 1
ATOM 1377 C C . VAL A 1 169 ? 8.187 28.639 4.412 1.00 43.44 169 VAL A C 1
ATOM 1379 O O . VAL A 1 169 ? 7.784 27.501 4.238 1.00 43.44 169 VAL A O 1
ATOM 1382 N N . ARG A 1 170 ? 8.281 29.515 3.406 1.00 43.09 170 ARG A N 1
ATOM 1383 C CA . ARG A 1 170 ? 8.768 29.164 2.083 1.00 43.09 170 ARG A CA 1
ATOM 1384 C C . ARG A 1 170 ? 10.238 28.812 2.294 1.00 43.09 170 ARG A C 1
ATOM 1386 O O . ARG A 1 170 ? 11.141 29.589 2.014 1.00 43.09 170 ARG A O 1
ATOM 1393 N N . GLN A 1 171 ? 10.462 27.663 2.905 1.00 32.88 171 GLN A N 1
ATOM 1394 C CA . GLN A 1 171 ? 11.677 26.906 2.730 1.00 32.88 171 GLN A CA 1
ATOM 1395 C C . GLN A 1 171 ? 11.189 25.573 2.125 1.00 32.88 171 GLN A C 1
ATOM 1397 O O . GLN A 1 171 ? 10.241 24.992 2.637 1.00 32.88 171 GLN A O 1
ATOM 1402 N N . TYR A 1 172 ? 11.691 25.077 1.003 1.00 39.56 172 TYR A N 1
ATOM 1403 C CA . TYR A 1 172 ? 13.039 25.189 0.472 1.00 39.56 172 TYR A CA 1
ATOM 1404 C C . TYR A 1 172 ? 13.039 25.054 -1.060 1.00 39.56 172 TYR A C 1
ATOM 1406 O O . TYR A 1 172 ? 12.149 24.422 -1.624 1.00 39.56 172 TYR A O 1
ATOM 1414 N N . SER A 1 173 ? 14.045 25.716 -1.646 1.00 36.31 173 SER A N 1
ATOM 1415 C CA . SER A 1 173 ? 14.804 25.422 -2.880 1.00 36.31 173 SER A CA 1
ATOM 1416 C C . SER A 1 173 ? 14.384 24.246 -3.756 1.00 36.31 173 SER A C 1
ATOM 1418 O O . SER A 1 173 ? 14.349 23.121 -3.210 1.00 36.31 173 SER A O 1
#

Radius of gyration: 26.45 Å; chains: 1; bounding box: 74×58×64 Å